Protein AF-Q4L450-F1 (afdb_monomer_lite)

Radius of gyration: 16.48 Å; chains: 1; bounding box: 36×28×49 Å

Sequence (129 aa):
MNKFKLVLLICSFLLMIATLFFWTLFLPPLSELEGENALAQMVVFVPSIIAYPVLFPIIWLLEIFYLFTTKHWSYMDLLFLLLSLVTPILLLVVHFIIATSPIPFLLLYIYLSILTMLMTLVSYINLKK

Foldseek 3Di:
DLVVLVVLLVLLVVLLVLLVVVVVLVVPPLVPDDDPNNVVSCVSPVVSVVCNVVSLVVSLVVLLVVLVVDPDDDPLNVVLVVLVVCLVVLVVVLVVVCVPPVVSVVVNSVSSSVSSVSSSVSSVVVSVD

pLDDT: mean 71.44, std 9.17, range [50.41, 86.19]

Secondary structure (DSSP, 8-state):
-H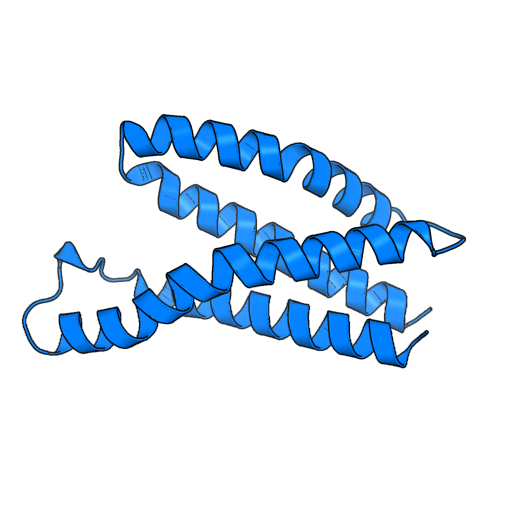HHHHHHHHHHHHHHHHHHH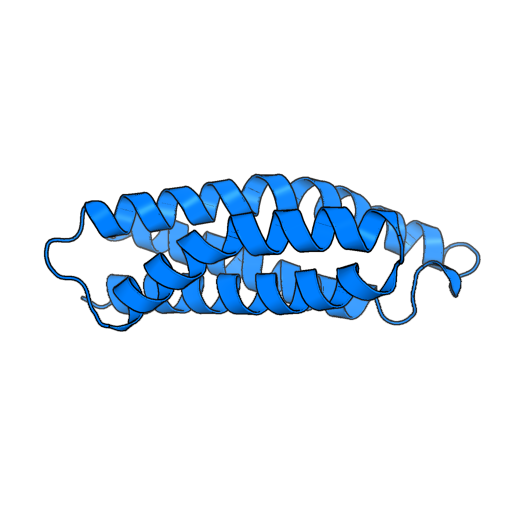HHHHTSS-GGG--THHHHHHHHHHHHHHHHHHHHHHHHHHHHHHHHHH-SS--HHHHHHHHHHHHHHHHHHHHHHHHTT-STHHHHHHHHHHHHHHHHHHHHHHHHH-

Organism: Staphylococcus haemolyticus (strain JCSC1435) (NCBI:txid279808)

Structure (mmCIF, N/CA/C/O backbone):
data_AF-Q4L450-F1
#
_entry.id   AF-Q4L450-F1
#
loop_
_atom_site.group_PDB
_atom_site.id
_atom_site.type_symbol
_atom_site.label_atom_id
_atom_site.label_alt_id
_atom_site.label_comp_id
_atom_site.label_asym_id
_atom_site.label_entity_id
_atom_site.label_seq_id
_atom_site.pdbx_PDB_ins_code
_atom_site.Cartn_x
_atom_site.Cartn_y
_atom_site.Cartn_z
_atom_site.occupancy
_atom_site.B_iso_or_equiv
_atom_site.auth_seq_id
_atom_site.auth_comp_id
_atom_site.auth_asym_id
_atom_site.auth_atom_id
_atom_site.pdbx_PDB_model_num
ATOM 1 N N . MET A 1 1 ? -19.296 -1.696 12.480 1.00 60.22 1 MET A N 1
ATOM 2 C CA . MET A 1 1 ? -17.858 -1.352 12.414 1.00 60.22 1 MET A CA 1
ATOM 3 C C . MET A 1 1 ? -16.988 -2.535 11.982 1.00 60.22 1 MET A C 1
ATOM 5 O O . MET A 1 1 ? -16.313 -2.394 10.972 1.00 60.22 1 MET A O 1
ATOM 9 N N . ASN A 1 2 ? -17.082 -3.721 12.605 1.00 70.12 2 ASN A N 1
ATOM 10 C CA . ASN A 1 2 ? -16.214 -4.867 12.249 1.00 70.12 2 ASN A CA 1
ATOM 11 C C . ASN A 1 2 ? -16.311 -5.357 10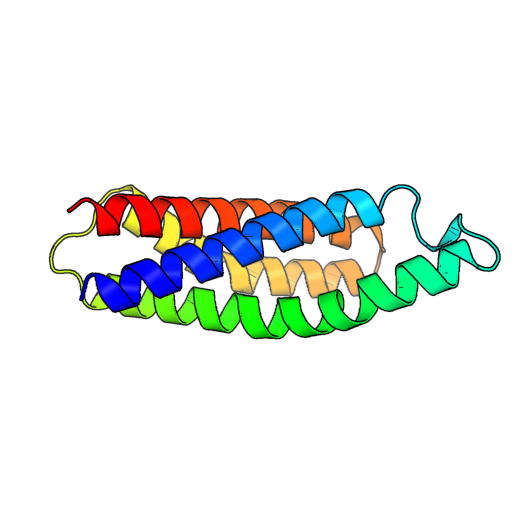.794 1.00 70.12 2 ASN A C 1
ATOM 13 O O . ASN A 1 2 ? -15.295 -5.733 10.226 1.00 70.12 2 ASN A O 1
ATOM 17 N N . LYS A 1 3 ? -17.487 -5.302 10.149 1.00 79.75 3 LYS A N 1
ATOM 18 C CA . LYS A 1 3 ? -17.624 -5.709 8.733 1.00 79.75 3 LYS A CA 1
ATOM 19 C C . LYS A 1 3 ? -16.826 -4.815 7.774 1.00 79.75 3 LYS A C 1
ATOM 21 O O . LYS A 1 3 ? -16.193 -5.323 6.863 1.00 79.75 3 LYS A O 1
ATOM 26 N N . PHE A 1 4 ? -16.815 -3.499 8.001 1.00 79.06 4 PHE A N 1
ATOM 27 C CA . PHE A 1 4 ? -16.037 -2.558 7.186 1.00 79.06 4 PHE A CA 1
ATOM 28 C C . PHE A 1 4 ? -14.532 -2.766 7.385 1.00 79.06 4 PHE A C 1
ATOM 30 O O . PHE A 1 4 ? -13.778 -2.802 6.418 1.00 79.06 4 PHE A O 1
ATOM 37 N N . LYS A 1 5 ? -14.099 -2.994 8.631 1.00 78.56 5 LYS A N 1
ATOM 38 C CA . LYS A 1 5 ? -12.691 -3.269 8.930 1.00 78.56 5 LYS A CA 1
ATOM 39 C C . LYS A 1 5 ? -12.224 -4.625 8.394 1.00 78.56 5 LYS A C 1
ATOM 41 O O . LYS A 1 5 ? -11.088 -4.733 7.953 1.00 78.56 5 LYS A O 1
ATOM 46 N N . LEU A 1 6 ? -13.108 -5.623 8.351 1.00 80.12 6 LEU A N 1
ATOM 47 C CA . LEU A 1 6 ? -12.852 -6.900 7.683 1.00 80.12 6 LEU A CA 1
ATOM 48 C C . LEU A 1 6 ? -12.634 -6.709 6.176 1.00 80.12 6 LEU A C 1
ATOM 50 O O . LEU A 1 6 ? -11.703 -7.281 5.625 1.00 80.12 6 LEU A O 1
ATOM 54 N N . VAL A 1 7 ? -13.455 -5.880 5.523 1.00 83.38 7 VAL A N 1
ATOM 55 C CA . VAL A 1 7 ? -13.274 -5.542 4.101 1.00 83.38 7 VAL A CA 1
ATOM 56 C C . VAL A 1 7 ? -11.944 -4.824 3.883 1.00 83.38 7 VAL A C 1
ATOM 58 O O . VAL A 1 7 ? -11.196 -5.222 2.999 1.00 83.38 7 VAL A O 1
ATOM 61 N N . LEU A 1 8 ? -11.604 -3.836 4.719 1.00 81.00 8 LEU A N 1
ATOM 62 C CA . LEU A 1 8 ? -10.298 -3.170 4.656 1.00 81.00 8 LEU A CA 1
ATOM 63 C C . LEU A 1 8 ? -9.143 -4.157 4.834 1.00 81.00 8 LEU A C 1
ATOM 65 O O . LEU A 1 8 ? -8.204 -4.117 4.054 1.00 81.00 8 LEU A O 1
ATOM 69 N N . LEU A 1 9 ? -9.237 -5.083 5.790 1.00 81.38 9 LEU A N 1
ATOM 70 C CA . LEU A 1 9 ? -8.222 -6.113 5.999 1.00 81.38 9 LEU A CA 1
ATOM 71 C C . LEU A 1 9 ? -8.044 -7.000 4.761 1.00 81.38 9 LEU A C 1
ATOM 73 O O . LEU A 1 9 ? -6.914 -7.246 4.354 1.00 81.38 9 LEU A O 1
ATOM 77 N N . ILE A 1 10 ? -9.143 -7.468 4.162 1.00 82.44 10 ILE A N 1
ATOM 78 C CA . ILE A 1 10 ? -9.103 -8.287 2.942 1.00 82.44 10 ILE A CA 1
ATOM 79 C C . ILE A 1 10 ? -8.469 -7.487 1.800 1.00 82.44 10 ILE A C 1
ATOM 81 O O . ILE A 1 10 ? -7.583 -7.996 1.121 1.00 82.44 10 ILE A O 1
ATOM 85 N N . CYS A 1 11 ? -8.868 -6.229 1.618 1.00 80.50 11 CYS A N 1
ATOM 86 C CA . CYS A 1 11 ? -8.315 -5.354 0.590 1.00 80.50 11 CYS A CA 1
ATOM 87 C C . CYS A 1 11 ? -6.816 -5.076 0.799 1.00 80.50 11 CYS A C 1
ATOM 89 O O . CYS A 1 11 ? -6.042 -5.217 -0.145 1.00 80.50 11 CYS A O 1
ATOM 91 N N . SER A 1 12 ? -6.385 -4.743 2.020 1.00 76.69 12 SER A N 1
ATOM 92 C CA . SER A 1 12 ? -4.971 -4.518 2.360 1.00 76.69 12 SER A CA 1
ATOM 93 C C . SER A 1 12 ? -4.138 -5.794 2.199 1.00 76.69 12 SER A C 1
ATOM 95 O O . SER A 1 12 ? -3.016 -5.739 1.700 1.00 76.69 12 SER A O 1
ATOM 97 N N . PHE A 1 13 ? -4.701 -6.958 2.533 1.00 77.44 13 PHE A N 1
ATOM 98 C CA . PHE A 1 13 ? -4.052 -8.253 2.334 1.00 77.44 13 PHE A CA 1
ATOM 99 C C . PHE A 1 13 ? -3.902 -8.614 0.850 1.00 77.44 13 PHE A C 1
ATOM 101 O O . PHE A 1 13 ? -2.831 -9.045 0.427 1.00 77.44 13 PHE A O 1
ATOM 108 N N . LEU A 1 14 ? -4.948 -8.401 0.045 1.00 79.69 14 LEU A N 1
ATOM 109 C CA . LEU A 1 14 ? -4.891 -8.588 -1.406 1.00 79.69 14 LEU A CA 1
ATOM 110 C C . LEU A 1 14 ? -3.871 -7.643 -2.048 1.00 79.69 14 LEU A C 1
ATOM 112 O O . LEU A 1 14 ? -3.111 -8.079 -2.909 1.00 79.69 14 LEU A O 1
ATOM 116 N N . LEU A 1 15 ? -3.807 -6.386 -1.594 1.00 74.94 15 LEU A N 1
ATOM 117 C CA . LEU A 1 15 ? -2.768 -5.450 -2.017 1.00 74.94 15 LEU A CA 1
ATOM 118 C C . LEU A 1 15 ? -1.377 -5.972 -1.664 1.00 74.94 15 LEU A C 1
ATOM 120 O O . LEU A 1 15 ? -0.529 -6.013 -2.542 1.00 74.94 15 LEU A O 1
ATOM 124 N N . MET A 1 16 ? -1.152 -6.422 -0.428 1.00 72.69 16 MET A N 1
ATOM 125 C CA . MET A 1 16 ? 0.143 -6.953 0.009 1.00 72.69 16 MET A CA 1
ATOM 126 C C . MET A 1 16 ? 0.586 -8.150 -0.846 1.00 72.69 16 MET A C 1
ATOM 128 O O . MET A 1 16 ? 1.739 -8.205 -1.272 1.00 72.69 16 MET A O 1
ATOM 132 N N . ILE A 1 17 ? -0.323 -9.091 -1.131 1.00 71.62 17 ILE A N 1
ATOM 133 C CA . ILE A 1 17 ? -0.039 -10.223 -2.025 1.00 71.62 17 ILE A CA 1
ATOM 134 C C . ILE A 1 17 ? 0.277 -9.728 -3.434 1.00 71.62 17 ILE A C 1
ATOM 136 O O . ILE A 1 17 ? 1.233 -10.210 -4.033 1.00 71.62 17 ILE A O 1
ATOM 140 N N . ALA A 1 18 ? -0.480 -8.763 -3.959 1.00 71.00 18 ALA A N 1
ATOM 141 C CA . ALA A 1 18 ? -0.213 -8.194 -5.273 1.00 71.00 18 ALA A CA 1
ATOM 142 C C . ALA A 1 18 ? 1.180 -7.547 -5.328 1.00 71.00 18 ALA A C 1
ATOM 144 O O . ALA A 1 18 ? 1.928 -7.822 -6.264 1.00 71.00 18 ALA A O 1
ATOM 145 N N . THR A 1 19 ? 1.578 -6.770 -4.313 1.00 68.94 19 THR A N 1
ATOM 146 C CA . THR A 1 19 ? 2.917 -6.161 -4.246 1.00 68.94 19 THR A CA 1
ATOM 147 C C . THR A 1 19 ? 4.022 -7.215 -4.189 1.00 68.94 19 THR A C 1
ATOM 149 O O . THR A 1 19 ? 5.042 -7.070 -4.857 1.00 68.94 19 THR A O 1
ATOM 152 N N . LEU A 1 20 ? 3.832 -8.300 -3.433 1.00 67.31 20 LEU A N 1
ATOM 153 C CA . LEU A 1 20 ? 4.794 -9.407 -3.365 1.00 67.31 20 LEU A CA 1
ATOM 154 C C . LEU A 1 20 ? 4.844 -10.225 -4.663 1.00 67.31 20 LEU A C 1
ATOM 156 O O . LEU A 1 20 ? 5.917 -10.647 -5.083 1.00 67.31 20 LEU A O 1
ATOM 160 N N . PHE A 1 21 ? 3.710 -10.431 -5.330 1.00 67.25 21 PHE A N 1
ATOM 161 C CA . PHE A 1 21 ? 3.668 -11.103 -6.627 1.00 67.25 21 PHE A CA 1
ATOM 162 C C . PHE A 1 21 ? 4.379 -10.270 -7.696 1.00 67.25 21 PHE A C 1
ATOM 164 O O . PHE A 1 21 ? 5.167 -10.787 -8.482 1.00 67.25 21 PHE A O 1
ATOM 171 N N . PHE A 1 22 ? 4.199 -8.954 -7.660 1.00 65.25 22 PHE A N 1
ATOM 172 C CA . PHE A 1 22 ? 4.938 -8.035 -8.512 1.00 65.25 22 PHE A CA 1
ATOM 173 C C . PHE A 1 22 ? 6.448 -8.160 -8.391 1.00 65.25 22 PHE A C 1
ATOM 175 O O . PHE A 1 22 ? 7.132 -8.182 -9.409 1.00 65.25 22 PHE A O 1
ATOM 182 N N . TRP A 1 23 ? 6.970 -8.302 -7.175 1.00 61.22 23 TRP A N 1
ATOM 183 C CA . TRP A 1 23 ? 8.396 -8.546 -6.959 1.00 61.22 23 TRP A CA 1
ATOM 184 C C . TRP A 1 23 ? 8.919 -9.753 -7.732 1.00 61.22 23 TRP A C 1
ATOM 186 O O . TRP A 1 23 ? 10.033 -9.716 -8.247 1.00 61.22 23 TRP A O 1
ATOM 196 N N . THR A 1 24 ? 8.107 -10.804 -7.844 1.00 61.81 24 THR A N 1
ATOM 197 C CA . THR A 1 24 ? 8.481 -12.010 -8.591 1.00 61.81 24 THR A CA 1
ATOM 198 C C . THR A 1 24 ? 8.449 -11.809 -10.107 1.00 61.81 24 THR A C 1
ATOM 200 O O . THR A 1 24 ? 9.149 -12.516 -10.818 1.00 61.81 24 THR A O 1
ATOM 203 N N . LEU A 1 25 ? 7.703 -10.817 -10.608 1.00 58.62 25 LEU A N 1
ATOM 204 C CA . LEU A 1 25 ? 7.631 -10.483 -12.037 1.00 58.62 25 LEU A CA 1
ATOM 205 C C . LEU A 1 25 ? 8.772 -9.569 -12.504 1.00 58.62 25 LEU A C 1
ATOM 207 O O . LEU A 1 25 ? 9.064 -9.532 -13.692 1.00 58.62 25 LEU A O 1
ATOM 211 N N . PHE A 1 26 ? 9.422 -8.836 -11.596 1.00 56.00 26 PHE A N 1
ATOM 212 C CA . PHE A 1 26 ? 10.584 -7.993 -11.912 1.00 56.00 26 PHE A CA 1
ATOM 213 C C . PHE A 1 26 ? 11.911 -8.777 -11.999 1.00 56.00 26 PHE A C 1
ATOM 215 O O . PHE A 1 26 ? 12.953 -8.178 -12.263 1.00 56.00 26 PHE A O 1
ATOM 222 N N . LEU A 1 27 ? 11.893 -10.094 -11.770 1.00 55.03 27 LEU A N 1
ATOM 223 C CA . LEU A 1 27 ? 13.061 -10.975 -11.834 1.00 55.03 27 LEU A CA 1
ATOM 224 C C . LEU A 1 27 ? 12.806 -12.098 -12.856 1.00 55.03 27 LEU A C 1
ATOM 226 O O . LEU A 1 27 ? 12.065 -13.029 -12.533 1.00 55.03 27 LEU A O 1
ATOM 230 N N . PRO A 1 28 ? 13.415 -12.067 -14.058 1.00 54.44 28 PRO A N 1
ATOM 231 C CA . PRO A 1 28 ? 14.335 -11.059 -14.605 1.00 54.44 28 PRO A CA 1
ATOM 232 C C . PRO A 1 28 ? 13.615 -9.785 -15.100 1.00 54.44 28 PRO A C 1
ATOM 234 O O . PRO A 1 28 ? 12.414 -9.828 -15.381 1.00 54.44 28 PRO A O 1
ATOM 237 N N . PRO A 1 29 ? 14.320 -8.640 -15.196 1.00 58.09 29 PRO A N 1
ATOM 238 C CA . PRO A 1 29 ? 13.740 -7.389 -15.674 1.00 58.09 29 PRO A CA 1
ATOM 239 C C . PRO A 1 29 ? 13.215 -7.532 -17.110 1.00 58.09 29 PRO A C 1
ATOM 241 O O . PRO A 1 29 ? 13.798 -8.244 -17.921 1.00 58.09 29 PRO A O 1
ATOM 244 N N . LEU A 1 30 ? 12.152 -6.790 -17.450 1.00 56.53 30 LEU A N 1
ATOM 245 C CA . LEU A 1 30 ? 11.532 -6.769 -18.791 1.00 56.53 30 LEU A CA 1
ATOM 246 C C . LEU A 1 30 ? 12.544 -6.583 -19.941 1.00 56.53 30 LEU A C 1
ATOM 248 O O . LEU A 1 30 ? 12.285 -7.016 -21.057 1.00 56.53 30 LEU A O 1
ATOM 252 N N . SER A 1 31 ? 13.689 -5.946 -19.671 1.00 54.94 31 SER A N 1
ATOM 253 C CA . SER A 1 31 ? 14.791 -5.741 -20.620 1.00 54.94 31 SER A CA 1
ATOM 254 C C . SER A 1 31 ? 15.546 -7.014 -21.015 1.00 54.94 31 SER A C 1
ATOM 256 O O . SER A 1 31 ? 16.287 -6.984 -21.990 1.00 54.94 31 SER A O 1
ATOM 258 N N . GLU A 1 32 ? 15.404 -8.100 -20.255 1.00 57.34 32 GLU A N 1
ATOM 259 C CA . GLU A 1 32 ? 16.095 -9.380 -20.470 1.00 57.34 32 GLU A CA 1
ATOM 260 C C . GLU A 1 32 ? 15.187 -10.449 -21.100 1.00 57.34 32 GLU A C 1
ATOM 262 O O . GLU A 1 32 ? 15.621 -11.577 -21.327 1.00 57.34 32 GLU A O 1
ATOM 267 N N . LEU A 1 33 ? 13.923 -10.118 -21.385 1.00 60.78 33 LEU A N 1
ATOM 268 C CA . LEU A 1 33 ? 12.948 -11.062 -21.926 1.00 60.78 33 LEU A CA 1
ATOM 269 C C . LEU A 1 33 ? 12.696 -10.808 -23.409 1.00 60.78 33 LEU A C 1
ATOM 271 O O . LEU A 1 33 ? 12.297 -9.719 -23.813 1.00 60.78 33 LEU A O 1
ATOM 275 N N . GLU A 1 34 ? 12.870 -11.853 -24.215 1.00 60.75 34 GLU A N 1
ATOM 276 C CA . GLU A 1 34 ? 12.568 -11.844 -25.646 1.00 60.75 34 GLU A CA 1
ATOM 277 C C . GLU A 1 34 ? 11.248 -12.581 -25.946 1.00 60.75 34 GLU A C 1
ATOM 279 O O . GLU A 1 34 ? 10.877 -13.551 -25.277 1.00 60.75 34 GLU A O 1
ATOM 284 N N . GLY A 1 35 ? 10.533 -12.135 -26.984 1.00 67.38 35 GLY A N 1
ATOM 285 C CA . GLY A 1 35 ? 9.385 -12.852 -27.552 1.00 67.38 35 GLY A CA 1
ATOM 286 C C . GLY A 1 35 ? 8.140 -12.923 -26.653 1.00 67.38 35 GLY A C 1
ATOM 287 O O . GLY A 1 35 ? 7.725 -11.935 -26.047 1.00 67.38 35 GLY A O 1
ATOM 288 N N . GLU A 1 36 ? 7.498 -14.094 -26.595 1.00 58.78 36 GLU A N 1
ATOM 289 C CA . GLU A 1 36 ? 6.200 -14.313 -25.926 1.00 58.78 36 GLU A CA 1
ATOM 290 C C . GLU A 1 36 ? 6.239 -14.076 -24.405 1.00 58.78 36 GLU A C 1
ATOM 292 O O . GLU A 1 36 ? 5.247 -13.638 -23.818 1.00 58.78 36 GLU A O 1
ATOM 297 N N . ASN A 1 37 ? 7.399 -14.277 -23.772 1.00 60.31 37 ASN A N 1
ATOM 298 C CA . ASN A 1 37 ? 7.580 -14.057 -22.335 1.00 60.31 37 ASN A CA 1
ATOM 299 C C . ASN A 1 37 ? 7.499 -12.568 -21.956 1.00 60.31 37 ASN A C 1
ATOM 301 O O . ASN A 1 37 ? 6.999 -12.235 -20.881 1.00 60.31 37 ASN A O 1
ATOM 305 N N . ALA A 1 38 ? 7.920 -11.667 -22.852 1.00 63.25 38 ALA A N 1
ATOM 306 C CA . ALA A 1 38 ? 7.795 -10.224 -22.652 1.00 63.25 38 ALA A CA 1
ATOM 307 C C . ALA A 1 38 ? 6.328 -9.764 -22.738 1.00 63.25 38 ALA A C 1
ATOM 309 O O . ALA A 1 38 ? 5.880 -8.953 -21.928 1.00 63.25 38 ALA A O 1
ATOM 310 N N . LEU A 1 39 ? 5.549 -10.330 -23.669 1.00 60.00 39 LEU A N 1
ATOM 311 C CA . LEU A 1 39 ? 4.114 -10.053 -23.804 1.00 60.00 39 LEU A CA 1
ATOM 312 C C . LEU A 1 39 ? 3.314 -10.580 -22.608 1.00 60.00 39 LEU A C 1
ATOM 314 O O . LEU A 1 39 ? 2.485 -9.853 -22.059 1.00 60.00 39 LEU A O 1
ATOM 318 N N . ALA A 1 40 ? 3.584 -11.814 -22.173 1.00 63.53 40 ALA A N 1
ATOM 319 C CA . ALA A 1 40 ? 2.932 -12.406 -21.008 1.00 63.53 40 ALA A CA 1
ATOM 320 C C . ALA A 1 40 ? 3.205 -11.593 -19.734 1.00 63.53 40 ALA A C 1
ATOM 322 O O . ALA A 1 40 ? 2.277 -11.317 -18.970 1.00 63.53 40 ALA A O 1
ATOM 323 N N . GLN A 1 41 ? 4.445 -11.133 -19.538 1.00 62.53 41 GLN A N 1
ATOM 324 C CA . GLN A 1 41 ? 4.744 -10.215 -18.446 1.00 62.53 41 GLN A CA 1
ATOM 325 C C . GLN A 1 41 ? 4.012 -8.885 -18.609 1.00 62.53 41 GLN A C 1
ATOM 327 O O . GLN A 1 41 ? 3.353 -8.478 -17.662 1.00 62.53 41 GLN A O 1
ATOM 332 N N . MET A 1 42 ? 4.037 -8.236 -19.777 1.00 60.69 42 MET A N 1
ATOM 333 C CA . MET A 1 42 ? 3.340 -6.958 -19.994 1.00 60.69 42 MET A CA 1
ATOM 334 C C . MET A 1 42 ? 1.840 -7.024 -19.670 1.00 60.69 42 MET A C 1
ATOM 336 O O . MET A 1 42 ? 1.318 -6.112 -19.027 1.00 60.69 42 MET A O 1
ATOM 340 N N . VAL A 1 43 ? 1.152 -8.104 -20.054 1.00 64.50 43 VAL A N 1
ATOM 341 C CA . VAL A 1 43 ? -0.287 -8.293 -19.780 1.00 64.50 43 VAL A CA 1
ATOM 342 C C . VAL A 1 43 ? -0.579 -8.366 -18.282 1.00 64.50 43 VAL A C 1
ATOM 344 O O . VAL A 1 43 ? -1.629 -7.904 -17.843 1.00 64.50 43 VAL A O 1
ATOM 347 N N . VAL A 1 44 ? 0.343 -8.900 -17.484 1.00 63.66 44 VAL A N 1
ATOM 348 C CA . VAL A 1 44 ? 0.204 -8.963 -16.023 1.00 63.66 44 VAL A CA 1
ATOM 349 C C . VAL A 1 44 ? 0.709 -7.678 -15.365 1.00 63.66 44 VAL A C 1
ATOM 351 O O . VAL A 1 44 ? 0.138 -7.212 -14.386 1.00 63.66 44 VAL A O 1
ATOM 354 N N . PHE A 1 45 ? 1.742 -7.055 -15.921 1.00 61.94 45 PHE A N 1
ATOM 355 C CA . PHE A 1 45 ? 2.409 -5.895 -15.344 1.00 61.94 45 PHE A CA 1
ATOM 356 C C . PHE A 1 45 ? 1.614 -4.602 -15.503 1.00 61.94 45 PHE A C 1
ATOM 358 O O . PHE A 1 45 ? 1.536 -3.813 -14.566 1.00 61.94 45 PHE A O 1
ATOM 365 N N . VAL A 1 46 ? 1.009 -4.377 -16.672 1.00 62.38 46 VAL A N 1
ATOM 366 C CA . VAL A 1 46 ? 0.321 -3.122 -17.013 1.00 62.38 46 VAL A CA 1
ATOM 367 C C . VAL A 1 46 ? -0.940 -2.890 -16.171 1.00 62.38 46 VAL A C 1
ATOM 369 O O . VAL A 1 46 ? -1.038 -1.822 -15.563 1.00 62.38 46 VAL A O 1
ATOM 372 N N . PRO A 1 47 ? -1.885 -3.847 -16.043 1.00 60.59 47 PRO A N 1
ATOM 373 C CA . PRO A 1 47 ? -3.071 -3.658 -15.200 1.00 60.59 47 PRO A CA 1
ATOM 374 C C . PRO A 1 47 ? -2.684 -3.385 -13.757 1.00 60.59 47 PRO A C 1
ATOM 376 O O . PRO A 1 47 ? -3.329 -2.629 -13.044 1.00 60.59 47 PRO A O 1
ATOM 379 N N . SER A 1 48 ? -1.590 -3.998 -13.353 1.00 61.88 48 SER A N 1
ATOM 380 C CA . SER A 1 48 ? -1.089 -4.001 -12.008 1.00 61.88 48 SER A CA 1
ATOM 381 C C . SER A 1 48 ? -0.383 -2.653 -11.729 1.00 61.88 48 SER A C 1
ATOM 383 O O . SER A 1 48 ? -0.609 -2.053 -10.680 1.00 61.88 48 SER A O 1
ATOM 385 N N . ILE A 1 49 ? 0.393 -2.104 -12.683 1.00 60.91 49 ILE A N 1
ATOM 386 C CA . ILE A 1 49 ? 0.996 -0.754 -12.627 1.00 60.91 49 ILE A CA 1
ATOM 387 C C . ILE A 1 49 ? -0.074 0.330 -12.572 1.00 60.91 49 ILE A C 1
ATOM 389 O O . ILE A 1 49 ? 0.179 1.395 -12.025 1.00 60.91 49 ILE A O 1
ATOM 393 N N . ILE A 1 50 ? -1.250 0.084 -13.148 1.00 61.28 50 ILE A N 1
ATOM 394 C CA . ILE A 1 50 ? -2.360 1.041 -13.162 1.00 61.28 50 ILE A CA 1
ATOM 395 C C . ILE A 1 50 ? -3.202 0.904 -11.891 1.00 61.28 50 ILE A C 1
ATOM 397 O O . ILE A 1 50 ? -3.543 1.897 -11.251 1.00 61.28 50 ILE A O 1
ATOM 401 N N . ALA A 1 51 ? -3.526 -0.327 -11.499 1.00 63.28 51 ALA A N 1
ATOM 402 C CA . ALA A 1 51 ? -4.379 -0.603 -10.354 1.00 63.28 51 ALA A CA 1
ATOM 403 C C . ALA A 1 51 ? -3.688 -0.245 -9.037 1.00 63.28 51 ALA A C 1
ATOM 405 O O . ALA A 1 51 ? -4.337 0.290 -8.143 1.00 63.28 51 ALA A O 1
ATOM 406 N N . TYR A 1 52 ? -2.382 -0.487 -8.916 1.00 66.94 52 TYR A N 1
ATOM 407 C CA . TYR A 1 52 ? -1.641 -0.236 -7.684 1.00 66.94 52 TYR A CA 1
ATOM 408 C C . TYR A 1 52 ? -1.624 1.245 -7.255 1.00 66.94 52 TYR A C 1
ATOM 410 O O . TYR A 1 52 ? -2.079 1.527 -6.147 1.00 66.94 52 TYR A O 1
ATOM 418 N N . PRO A 1 53 ? -1.217 2.224 -8.090 1.00 65.19 53 PRO A N 1
ATOM 419 C CA . PRO A 1 53 ? -1.213 3.642 -7.723 1.00 65.19 53 PRO A CA 1
ATOM 420 C C . PRO A 1 53 ? -2.609 4.244 -7.549 1.00 65.19 53 PRO A C 1
ATOM 422 O O . PRO A 1 53 ? -2.707 5.363 -7.061 1.00 65.19 53 PRO A O 1
ATOM 425 N N . VAL A 1 54 ? -3.681 3.536 -7.916 1.00 68.88 54 VAL A N 1
ATOM 426 C CA . VAL A 1 54 ? -5.062 3.977 -7.664 1.00 68.88 54 VAL A CA 1
ATOM 427 C C . VAL A 1 54 ? -5.625 3.322 -6.401 1.00 68.88 54 VAL A C 1
ATOM 429 O O . VAL A 1 54 ? -6.106 4.013 -5.507 1.00 68.88 54 VAL A O 1
ATOM 432 N N . LEU A 1 55 ? -5.541 1.997 -6.281 1.00 72.19 55 LEU A N 1
ATOM 433 C CA . LEU A 1 55 ? -6.125 1.246 -5.164 1.00 72.19 55 LEU A CA 1
ATOM 434 C C . LEU A 1 55 ? -5.353 1.438 -3.860 1.00 72.19 55 LEU A C 1
ATOM 436 O O . LEU A 1 55 ? -5.974 1.554 -2.803 1.00 72.19 55 LEU A O 1
ATOM 440 N N . PHE A 1 56 ? -4.022 1.501 -3.928 1.00 74.25 56 PHE A N 1
ATOM 441 C CA . PHE A 1 56 ? -3.180 1.714 -2.756 1.00 74.25 56 PHE A CA 1
ATOM 442 C C . PHE A 1 56 ? -3.527 3.012 -2.015 1.00 74.25 56 PHE A C 1
ATOM 444 O O . PHE A 1 56 ? -3.877 2.917 -0.838 1.00 74.25 56 PHE A O 1
ATOM 451 N N . PRO A 1 57 ? -3.521 4.210 -2.643 1.00 75.00 57 PRO A N 1
ATOM 452 C CA . PRO A 1 57 ? -3.845 5.437 -1.923 1.00 75.00 57 PRO A CA 1
ATOM 453 C C . PRO A 1 57 ? -5.290 5.465 -1.429 1.00 75.00 57 PRO 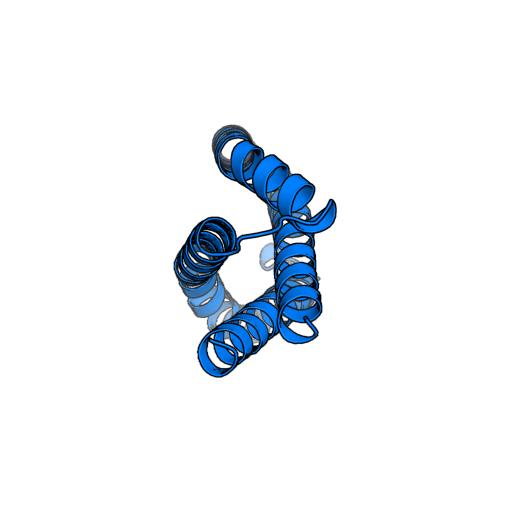A C 1
ATOM 455 O O . PRO A 1 57 ? -5.541 6.012 -0.361 1.00 75.00 57 PRO A O 1
ATOM 458 N N . ILE A 1 58 ? -6.239 4.848 -2.143 1.00 81.62 58 ILE A N 1
ATOM 459 C CA . ILE A 1 58 ? -7.631 4.766 -1.682 1.00 81.62 58 ILE A CA 1
ATOM 460 C C . ILE A 1 58 ? -7.717 3.956 -0.384 1.00 81.62 58 ILE A C 1
ATOM 462 O O . ILE A 1 58 ? -8.270 4.439 0.603 1.00 81.62 58 ILE A O 1
ATOM 466 N N . ILE A 1 59 ? -7.158 2.743 -0.358 1.00 80.25 59 ILE A N 1
ATOM 467 C CA . ILE A 1 59 ? -7.208 1.872 0.827 1.00 80.25 59 ILE A CA 1
ATOM 468 C C . ILE A 1 59 ? -6.410 2.496 1.978 1.00 80.25 59 ILE A C 1
ATOM 470 O O . ILE A 1 59 ? -6.866 2.488 3.120 1.00 80.25 59 ILE A O 1
ATOM 474 N N . TRP A 1 60 ? -5.278 3.125 1.669 1.00 81.75 60 TRP A N 1
ATOM 475 C CA . TRP A 1 60 ? -4.450 3.858 2.622 1.00 81.75 60 TRP A CA 1
ATOM 476 C C . TRP A 1 60 ? -5.191 5.032 3.274 1.00 81.75 60 TRP A C 1
ATOM 478 O O . TRP A 1 60 ? -5.222 5.133 4.501 1.00 81.75 60 TRP A O 1
ATOM 488 N N . LEU A 1 61 ? -5.880 5.864 2.488 1.00 84.50 61 LEU A N 1
ATOM 489 C CA . LEU A 1 61 ? -6.708 6.956 3.006 1.00 84.50 61 LEU A CA 1
ATOM 490 C C . LEU A 1 61 ? -7.877 6.439 3.848 1.00 84.50 61 LEU A C 1
ATOM 492 O O . LEU A 1 61 ? -8.140 6.982 4.920 1.00 84.50 61 LEU A O 1
ATOM 496 N N . LEU A 1 62 ? -8.564 5.381 3.406 1.00 85.44 62 LEU A N 1
ATOM 497 C CA . LEU A 1 62 ? -9.655 4.772 4.175 1.00 85.44 62 LEU A CA 1
ATOM 498 C C . LEU A 1 62 ? -9.171 4.233 5.527 1.00 85.44 62 LEU A C 1
ATOM 500 O O . LEU A 1 62 ? -9.888 4.324 6.525 1.00 85.44 62 LEU A O 1
ATOM 504 N N . GLU A 1 63 ? -7.955 3.695 5.574 1.00 82.00 63 GLU A N 1
ATOM 505 C CA . GLU A 1 63 ? -7.333 3.199 6.795 1.00 82.00 63 GLU A CA 1
ATOM 506 C C . GLU A 1 63 ? -6.956 4.339 7.752 1.00 82.00 63 GLU A C 1
ATOM 508 O O . GLU A 1 63 ? -7.252 4.249 8.945 1.00 82.00 63 GLU A O 1
ATOM 513 N N . ILE A 1 64 ? -6.425 5.450 7.234 1.00 83.94 64 ILE A N 1
ATOM 514 C CA . ILE A 1 64 ? -6.193 6.681 8.005 1.00 83.94 64 ILE A CA 1
ATOM 515 C C . ILE A 1 64 ? -7.513 7.237 8.558 1.00 83.94 64 ILE A C 1
ATOM 517 O O . ILE A 1 64 ? -7.613 7.500 9.757 1.00 83.94 64 ILE A O 1
ATOM 521 N N . PHE A 1 65 ? -8.546 7.380 7.720 1.00 86.19 65 PHE A N 1
ATOM 522 C CA . PHE A 1 65 ? -9.861 7.855 8.161 1.00 86.19 65 PHE A CA 1
ATOM 523 C C . PHE A 1 65 ? -10.443 6.961 9.252 1.00 86.19 65 PHE A C 1
ATOM 525 O O . PHE A 1 65 ? -10.971 7.467 10.241 1.00 86.19 65 PHE A O 1
ATOM 532 N N . TYR A 1 66 ? -10.305 5.640 9.114 1.00 82.44 66 TYR A N 1
ATOM 533 C CA . TYR A 1 66 ? -10.739 4.702 10.142 1.00 82.44 66 TYR A CA 1
ATOM 534 C C . TYR A 1 66 ? -10.030 4.951 11.479 1.00 82.44 66 TYR A C 1
ATOM 536 O O . TYR A 1 66 ? -10.695 4.966 12.514 1.00 82.44 66 TYR A O 1
ATOM 544 N N . LEU A 1 67 ? -8.717 5.200 11.484 1.00 82.56 67 LEU A N 1
ATOM 545 C CA . LEU A 1 67 ? -7.982 5.496 12.719 1.00 82.56 67 LEU A CA 1
ATOM 546 C C . LEU A 1 67 ? -8.480 6.768 13.412 1.00 82.56 67 LEU A C 1
ATOM 548 O O . LEU A 1 67 ? -8.605 6.786 14.630 1.00 82.56 67 LEU A O 1
ATOM 552 N N . PHE A 1 68 ? -8.877 7.805 12.675 1.00 83.12 68 PHE A N 1
ATOM 553 C CA . PHE A 1 68 ? -9.479 8.993 13.295 1.00 83.12 68 PHE A CA 1
ATOM 554 C C . PHE A 1 68 ? -10.850 8.735 13.934 1.00 83.12 68 PHE A C 1
ATOM 556 O O . PHE A 1 68 ? -11.273 9.492 14.805 1.00 83.12 68 PHE A O 1
ATOM 563 N N . THR A 1 69 ? -11.538 7.659 13.546 1.00 80.81 69 THR A N 1
ATOM 564 C CA . THR A 1 69 ? -12.807 7.259 14.173 1.00 80.81 69 THR A CA 1
ATOM 565 C C . THR A 1 69 ? -12.631 6.388 15.420 1.00 80.81 69 THR A C 1
ATOM 567 O O . THR A 1 69 ? -13.596 6.192 16.164 1.00 80.81 69 THR A O 1
ATOM 570 N N . THR A 1 70 ? -11.428 5.864 15.691 1.00 75.81 70 THR A N 1
ATOM 571 C CA . THR A 1 70 ? -11.180 5.039 16.881 1.00 75.81 70 THR A CA 1
ATOM 572 C C . THR A 1 70 ? -10.863 5.906 18.103 1.00 75.81 70 THR A C 1
ATOM 574 O O . THR A 1 70 ? -10.097 6.861 18.043 1.00 75.81 70 THR A O 1
ATOM 577 N N . LYS A 1 71 ? -11.462 5.567 19.254 1.00 70.44 71 LYS A N 1
ATOM 578 C CA . LYS A 1 71 ? -11.316 6.332 20.511 1.00 70.44 71 LYS A CA 1
ATOM 579 C C . LYS A 1 71 ? -9.973 6.127 21.219 1.00 70.44 71 LYS A C 1
ATOM 581 O O . LYS A 1 71 ? -9.601 6.935 22.062 1.00 70.44 71 LYS A O 1
ATOM 586 N N . HIS A 1 72 ? -9.269 5.040 20.909 1.00 74.12 72 HIS A N 1
ATOM 587 C CA . HIS A 1 72 ? -7.996 4.687 21.528 1.00 74.12 72 HIS A CA 1
ATOM 588 C C . HIS A 1 72 ? -7.011 4.247 20.455 1.00 74.12 72 HIS A C 1
ATOM 590 O O . HIS A 1 72 ? -7.277 3.291 19.726 1.00 74.12 72 HIS A O 1
ATOM 596 N N . TRP A 1 73 ? -5.876 4.935 20.382 1.00 78.38 73 TRP A N 1
ATOM 597 C CA . TRP A 1 73 ? -4.805 4.613 19.448 1.00 78.38 73 TRP A CA 1
ATOM 598 C C . TRP A 1 73 ? -3.735 3.790 20.152 1.00 78.38 73 TRP A C 1
ATOM 600 O O . TRP A 1 73 ? -3.291 4.114 21.253 1.00 78.38 73 TRP A O 1
ATOM 610 N N . SER A 1 74 ? -3.334 2.698 19.519 1.00 81.25 74 SER A N 1
ATOM 611 C CA . SER A 1 74 ? -2.171 1.914 19.910 1.00 81.25 74 SER A CA 1
ATOM 612 C C . SER A 1 74 ? -0.888 2.499 19.319 1.00 81.25 74 SER A C 1
ATOM 614 O O . SER A 1 74 ? -0.915 3.283 18.371 1.00 81.25 74 SER A O 1
ATOM 616 N N . TYR A 1 75 ? 0.260 2.062 19.838 1.00 81.69 75 TYR A N 1
ATOM 617 C CA . TYR A 1 75 ? 1.567 2.428 19.286 1.00 81.69 75 TYR A CA 1
ATOM 618 C C . TYR A 1 75 ? 1.703 2.103 17.789 1.00 81.69 75 TYR A C 1
ATOM 620 O O . TYR A 1 75 ? 2.338 2.860 17.060 1.00 81.69 75 TYR A O 1
ATOM 628 N N . MET A 1 76 ? 1.070 1.024 17.311 1.00 78.19 76 MET A N 1
ATOM 629 C CA . MET A 1 76 ? 1.099 0.651 15.891 1.00 78.19 76 MET A CA 1
ATOM 630 C C . MET A 1 76 ? 0.275 1.610 15.023 1.00 78.19 76 MET A C 1
ATOM 632 O O . MET A 1 76 ? 0.675 1.901 13.899 1.00 78.19 76 MET A O 1
ATOM 636 N N . ASP A 1 77 ? -0.826 2.150 15.555 1.00 82.00 77 ASP A N 1
ATOM 637 C CA . ASP A 1 77 ? -1.648 3.149 14.861 1.00 82.00 77 ASP A CA 1
ATOM 638 C C . ASP A 1 77 ? -0.875 4.471 14.704 1.00 82.00 77 ASP A C 1
ATOM 640 O O . ASP A 1 77 ? -0.876 5.078 13.634 1.00 82.00 77 ASP A O 1
ATOM 644 N N . LEU A 1 78 ? -0.144 4.880 15.749 1.00 83.00 78 LEU A N 1
ATOM 645 C CA . LEU A 1 78 ? 0.729 6.061 15.729 1.00 83.00 78 LEU A CA 1
ATOM 646 C C . LEU A 1 78 ? 1.899 5.906 14.749 1.00 83.00 78 LEU A C 1
ATOM 648 O O . LEU A 1 78 ? 2.172 6.818 13.970 1.00 83.00 78 LEU A O 1
ATOM 652 N N . LEU A 1 79 ? 2.573 4.751 14.760 1.00 82.94 79 LEU A N 1
ATOM 653 C CA . LEU A 1 79 ? 3.650 4.447 13.815 1.00 82.94 79 LEU A CA 1
ATOM 654 C C . LEU A 1 79 ? 3.143 4.482 12.369 1.00 82.94 79 LEU A C 1
ATOM 656 O O . LEU A 1 79 ? 3.799 5.051 11.497 1.00 82.94 79 LEU A O 1
ATOM 660 N N . PHE A 1 80 ? 1.964 3.908 12.119 1.00 82.69 80 PHE A N 1
ATOM 661 C CA . PHE A 1 80 ? 1.340 3.932 10.803 1.00 82.69 80 PHE A CA 1
ATOM 662 C C . PHE A 1 80 ? 0.992 5.354 10.352 1.00 82.69 80 PHE A C 1
ATOM 664 O O . PHE A 1 80 ? 1.281 5.701 9.209 1.00 82.69 80 PHE A O 1
ATOM 671 N N . LEU A 1 81 ? 0.442 6.200 11.228 1.00 83.88 81 LEU A N 1
ATOM 672 C CA . LEU A 1 81 ? 0.176 7.611 10.916 1.00 83.88 81 LEU A CA 1
ATOM 673 C C . LEU A 1 81 ? 1.464 8.388 10.605 1.00 83.88 81 LEU A C 1
ATOM 675 O O . LEU A 1 81 ? 1.494 9.176 9.660 1.00 83.88 81 LEU A O 1
ATOM 679 N N . LEU A 1 82 ? 2.543 8.140 11.350 1.00 84.06 82 LEU A N 1
ATOM 680 C CA . LEU A 1 82 ? 3.837 8.778 11.105 1.00 84.06 82 LEU A CA 1
ATOM 681 C C . LEU A 1 82 ? 4.429 8.351 9.756 1.00 84.06 82 LEU A C 1
ATOM 683 O O . LEU A 1 82 ? 4.824 9.199 8.960 1.00 84.06 82 LEU A O 1
ATOM 687 N N . LEU A 1 83 ? 4.431 7.050 9.455 1.00 80.88 83 LEU A N 1
ATOM 688 C CA . LEU A 1 83 ? 4.881 6.536 8.158 1.00 80.88 83 LEU A CA 1
ATOM 689 C C . LEU A 1 83 ? 4.013 7.043 7.009 1.00 80.88 83 LEU A C 1
ATOM 691 O O . LEU A 1 83 ? 4.537 7.389 5.952 1.00 80.88 83 LEU A O 1
ATOM 695 N N . SER A 1 84 ? 2.706 7.150 7.239 1.00 81.62 84 SER A N 1
ATOM 696 C CA . SER A 1 84 ? 1.757 7.737 6.301 1.00 81.62 84 SER A CA 1
ATOM 697 C C . SER A 1 84 ? 2.131 9.185 5.971 1.00 81.62 84 SER A C 1
ATOM 699 O O . SER A 1 84 ? 2.160 9.566 4.808 1.00 81.62 84 SER A O 1
ATOM 701 N N . LEU A 1 85 ? 2.508 9.992 6.959 1.00 83.31 85 LEU A N 1
ATOM 702 C CA . LEU A 1 85 ? 2.916 11.376 6.710 1.00 83.31 85 LEU A CA 1
ATOM 703 C C . LEU A 1 85 ? 4.218 11.477 5.892 1.00 83.31 85 LEU A C 1
ATOM 705 O O . LEU A 1 85 ? 4.365 12.368 5.057 1.00 83.31 85 LEU A O 1
ATOM 709 N N . VAL A 1 86 ? 5.153 10.546 6.102 1.00 79.38 86 VAL A N 1
ATOM 710 C CA . VAL A 1 86 ? 6.441 10.509 5.388 1.00 79.38 86 VAL A CA 1
ATOM 711 C C . VAL A 1 86 ? 6.298 9.919 3.972 1.00 79.38 86 VAL A C 1
ATOM 713 O O . VAL A 1 86 ? 7.066 10.279 3.080 1.00 79.38 86 VAL A O 1
ATOM 716 N N . THR A 1 87 ? 5.286 9.076 3.730 1.00 78.75 87 THR A N 1
ATOM 717 C CA . THR A 1 87 ? 5.057 8.359 2.458 1.00 78.75 87 THR A CA 1
ATOM 718 C C . THR A 1 87 ? 4.964 9.293 1.237 1.00 78.75 87 THR A C 1
ATOM 720 O O . THR A 1 87 ? 5.708 9.063 0.283 1.00 78.75 87 THR A O 1
ATOM 723 N N . PRO A 1 88 ? 4.148 10.370 1.222 1.00 75.94 88 PRO A N 1
ATOM 724 C CA . PRO A 1 88 ? 4.085 11.309 0.098 1.00 75.94 88 PRO A CA 1
ATOM 725 C C . PRO A 1 88 ? 5.407 12.024 -0.177 1.00 75.94 88 PRO A C 1
ATOM 727 O O . PRO A 1 88 ? 5.754 12.244 -1.333 1.00 75.94 88 PRO A O 1
ATOM 730 N N . ILE A 1 89 ? 6.152 12.375 0.877 1.00 77.75 89 ILE A N 1
ATOM 731 C CA . ILE A 1 89 ? 7.442 13.066 0.759 1.00 77.75 89 ILE A CA 1
ATOM 732 C C . ILE A 1 89 ? 8.471 12.120 0.132 1.00 77.75 89 ILE A C 1
ATOM 734 O O . ILE A 1 89 ? 9.174 12.506 -0.799 1.00 77.75 89 ILE A O 1
ATOM 738 N N . LEU A 1 90 ? 8.517 10.865 0.587 1.00 73.25 90 LEU A N 1
ATOM 739 C CA . LEU A 1 90 ? 9.361 9.825 -0.003 1.00 73.25 90 LEU A CA 1
ATOM 740 C C . LEU A 1 90 ? 8.984 9.540 -1.458 1.00 73.25 90 LEU A C 1
ATOM 742 O O . LEU A 1 90 ? 9.872 9.484 -2.302 1.00 73.25 90 LEU A O 1
ATOM 746 N N . LEU A 1 91 ? 7.689 9.417 -1.770 1.00 73.94 91 LEU A N 1
ATOM 747 C CA . LEU A 1 91 ? 7.199 9.240 -3.142 1.00 73.94 91 LEU A CA 1
ATOM 748 C C . LEU A 1 91 ? 7.628 10.398 -4.048 1.00 73.94 91 LEU A C 1
ATOM 750 O O . LEU A 1 91 ? 8.077 10.161 -5.167 1.00 73.94 91 LEU A O 1
ATOM 754 N N . LEU A 1 92 ? 7.535 11.637 -3.558 1.00 71.25 92 LEU A N 1
ATOM 755 C CA . LEU A 1 92 ? 7.954 12.832 -4.285 1.00 71.25 92 LEU A CA 1
ATOM 756 C C . LEU A 1 92 ? 9.466 12.817 -4.557 1.00 71.25 92 LEU A C 1
ATOM 758 O O . LEU A 1 92 ? 9.889 12.986 -5.698 1.00 71.25 92 LEU A O 1
ATOM 762 N N . VAL A 1 93 ? 10.281 12.578 -3.526 1.00 71.62 93 VAL A N 1
ATOM 763 C CA . VAL A 1 93 ? 11.748 12.499 -3.647 1.00 71.62 93 VAL A CA 1
ATOM 764 C C . VAL A 1 93 ? 12.145 11.397 -4.625 1.00 71.62 93 VAL A C 1
ATOM 766 O O . VAL A 1 93 ? 12.962 11.619 -5.515 1.00 71.62 93 VAL A O 1
ATOM 769 N N . VAL A 1 94 ? 11.528 10.224 -4.508 1.00 67.06 94 VAL A N 1
ATOM 770 C CA . VAL A 1 94 ? 11.782 9.100 -5.402 1.00 67.06 94 VAL A CA 1
ATOM 771 C C . VAL A 1 94 ? 11.360 9.427 -6.833 1.00 67.06 94 VAL A C 1
ATOM 773 O O . VAL A 1 94 ? 12.126 9.138 -7.741 1.00 67.06 94 VAL A O 1
ATOM 776 N N . HIS A 1 95 ? 10.229 10.097 -7.064 1.00 66.75 95 HIS A N 1
ATOM 777 C CA . HIS A 1 95 ? 9.831 10.545 -8.403 1.00 66.75 95 HIS A CA 1
ATOM 778 C C . HIS A 1 95 ? 10.886 11.460 -9.050 1.00 66.75 95 HIS A C 1
ATOM 780 O O . HIS A 1 95 ? 11.262 11.243 -10.203 1.00 66.75 95 HIS A O 1
ATOM 786 N N . PHE A 1 96 ? 11.427 12.425 -8.298 1.00 67.50 96 PHE A N 1
ATOM 787 C CA . PHE A 1 96 ? 12.489 13.311 -8.789 1.00 67.50 96 PHE A CA 1
ATOM 788 C C . PHE A 1 96 ? 13.801 12.574 -9.084 1.00 67.50 96 PHE A C 1
ATOM 790 O O . PHE A 1 96 ? 14.478 12.900 -10.056 1.00 67.50 96 PHE A O 1
ATOM 797 N N . ILE A 1 97 ? 14.155 11.562 -8.287 1.00 64.38 97 ILE A N 1
ATOM 798 C CA . ILE A 1 97 ? 15.370 10.765 -8.508 1.00 64.38 97 ILE A CA 1
ATOM 799 C C . ILE A 1 97 ? 15.166 9.771 -9.666 1.00 64.38 97 ILE A C 1
ATOM 801 O O . ILE A 1 97 ? 16.071 9.595 -10.480 1.00 64.38 97 ILE A O 1
ATOM 805 N N . ILE A 1 98 ? 13.980 9.166 -9.799 1.00 60.06 98 ILE A N 1
ATOM 806 C CA . ILE A 1 98 ? 13.620 8.245 -10.893 1.00 60.06 98 ILE A CA 1
ATOM 807 C C . ILE A 1 98 ? 13.703 8.938 -12.249 1.00 60.06 98 ILE A C 1
ATOM 809 O O . ILE A 1 98 ? 14.163 8.333 -13.216 1.00 60.06 98 ILE A O 1
ATOM 813 N N . ALA A 1 99 ? 13.329 10.218 -12.318 1.00 57.88 99 ALA A N 1
ATOM 814 C CA . ALA A 1 99 ? 13.501 11.024 -13.525 1.00 57.88 99 ALA A CA 1
ATOM 815 C C . ALA A 1 99 ? 14.974 11.113 -13.986 1.00 57.88 99 ALA A C 1
ATOM 817 O O . ALA A 1 99 ? 15.235 11.502 -15.121 1.00 57.88 99 ALA A O 1
ATOM 818 N N . THR A 1 100 ? 15.931 10.728 -13.131 1.00 58.38 100 THR A N 1
ATOM 819 C CA . THR A 1 100 ? 17.375 10.774 -13.403 1.00 58.38 100 THR A CA 1
ATOM 820 C C . THR A 1 100 ? 18.085 9.409 -13.394 1.00 58.38 100 THR A C 1
ATOM 822 O O . THR A 1 100 ? 19.216 9.329 -13.865 1.00 58.38 100 THR A O 1
ATOM 825 N N . SER A 1 101 ? 17.464 8.322 -12.905 1.00 50.41 101 SER A N 1
ATOM 826 C CA . SER A 1 101 ? 18.041 6.959 -12.883 1.00 50.41 101 SER A CA 1
ATOM 827 C C . SER A 1 101 ? 16.963 5.885 -12.627 1.00 50.41 101 SER A C 1
ATOM 829 O O . SER A 1 101 ? 16.042 6.156 -11.866 1.00 50.41 101 SER A O 1
ATOM 831 N N . PRO A 1 102 ? 17.055 4.655 -13.181 1.00 54.22 102 PRO A N 1
ATOM 832 C CA . PRO A 1 102 ? 16.059 3.582 -12.993 1.00 54.22 102 PRO A CA 1
ATOM 833 C C . PRO A 1 102 ? 16.171 2.791 -11.668 1.00 54.22 102 PRO A C 1
ATOM 835 O O . PRO A 1 102 ? 15.219 2.128 -11.260 1.00 54.22 102 PRO A O 1
ATOM 838 N N . ILE A 1 103 ? 17.297 2.890 -10.953 1.00 56.97 103 ILE A N 1
ATOM 839 C CA . ILE A 1 103 ? 17.550 2.243 -9.643 1.00 56.97 103 ILE A CA 1
ATOM 840 C C . ILE A 1 103 ? 16.500 2.549 -8.532 1.00 56.97 103 ILE A C 1
ATOM 842 O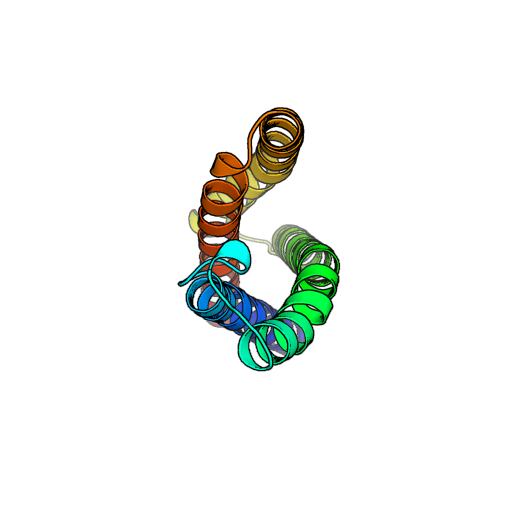 O . ILE A 1 103 ? 16.241 1.668 -7.708 1.00 56.97 103 ILE A O 1
ATOM 846 N N . PRO A 1 104 ? 15.839 3.725 -8.458 1.00 61.50 104 PRO A N 1
ATOM 847 C CA . PRO A 1 104 ? 14.969 4.070 -7.333 1.00 61.50 104 PRO A CA 1
ATOM 848 C C . PRO A 1 104 ? 13.567 3.441 -7.385 1.00 61.50 104 PRO A C 1
ATOM 850 O O . PRO A 1 104 ? 12.844 3.511 -6.391 1.00 61.50 104 PRO A O 1
ATOM 853 N N . PHE A 1 105 ? 13.179 2.786 -8.487 1.00 62.34 105 PHE A N 1
ATOM 854 C CA . PHE A 1 105 ? 11.895 2.078 -8.562 1.00 62.34 105 PHE A CA 1
ATOM 855 C C . PHE A 1 105 ? 11.830 0.896 -7.591 1.00 62.34 105 PHE A C 1
ATOM 857 O O . PHE A 1 105 ? 10.835 0.735 -6.889 1.00 62.34 105 PHE A O 1
ATOM 864 N N . LEU A 1 106 ? 12.895 0.096 -7.491 1.00 63.25 106 LEU A N 1
ATOM 865 C CA . LEU A 1 106 ? 12.918 -1.067 -6.599 1.00 63.25 106 LEU A CA 1
ATOM 866 C C . LEU A 1 106 ? 12.796 -0.653 -5.122 1.00 63.25 106 LEU A C 1
ATOM 868 O O . LEU A 1 106 ? 12.022 -1.244 -4.372 1.00 63.25 106 LEU A O 1
ATOM 872 N N . LEU A 1 107 ? 13.509 0.405 -4.719 1.00 66.81 107 LEU A N 1
ATOM 873 C CA . LEU A 1 107 ? 13.435 0.969 -3.364 1.00 66.81 107 LEU A CA 1
ATOM 874 C C . LEU A 1 107 ? 12.034 1.497 -3.034 1.00 66.81 107 LEU A C 1
ATOM 876 O O . LEU A 1 107 ? 11.562 1.323 -1.910 1.00 66.81 107 LEU A O 1
ATOM 880 N N . LEU A 1 108 ? 11.343 2.077 -4.019 1.00 69.88 108 LEU A N 1
ATOM 881 C CA . LEU A 1 108 ? 9.952 2.495 -3.875 1.00 69.88 108 LEU A CA 1
ATOM 882 C C . LEU A 1 108 ? 9.028 1.313 -3.592 1.00 69.88 108 LEU A C 1
ATOM 884 O O . LEU A 1 108 ? 8.217 1.368 -2.671 1.00 69.88 108 LEU A O 1
ATOM 888 N N . TYR A 1 109 ? 9.166 0.234 -4.361 1.00 68.00 109 TYR A N 1
ATOM 889 C CA . TYR A 1 109 ? 8.361 -0.969 -4.173 1.00 68.00 109 TYR A CA 1
ATOM 890 C C . TYR A 1 109 ? 8.662 -1.659 -2.837 1.00 68.00 109 TYR A C 1
ATOM 892 O O . TYR A 1 109 ? 7.721 -2.089 -2.177 1.00 68.00 109 TYR A O 1
ATOM 900 N N . ILE A 1 110 ? 9.927 -1.711 -2.388 1.00 70.94 110 ILE A N 1
ATOM 901 C CA . ILE A 1 110 ? 10.290 -2.171 -1.031 1.00 70.94 110 ILE A CA 1
ATOM 902 C C . ILE A 1 110 ? 9.521 -1.367 0.020 1.00 70.94 110 ILE A C 1
ATOM 904 O O . ILE A 1 110 ? 8.870 -1.935 0.899 1.00 70.94 110 ILE A O 1
ATOM 908 N N . TYR A 1 111 ? 9.577 -0.040 -0.082 1.00 73.88 111 TYR A N 1
ATOM 909 C CA . TYR A 1 111 ? 8.922 0.854 0.863 1.00 73.88 111 TYR A CA 1
ATOM 910 C C . TYR A 1 111 ? 7.397 0.676 0.876 1.00 73.88 111 TYR A C 1
ATOM 912 O O . TYR A 1 111 ? 6.790 0.545 1.941 1.00 73.88 111 TYR A O 1
ATOM 920 N N . LEU A 1 112 ? 6.779 0.598 -0.304 1.00 74.69 112 LEU A N 1
ATOM 921 C CA . LEU A 1 112 ? 5.341 0.383 -0.444 1.00 74.69 112 LEU A CA 1
ATOM 922 C C . LEU A 1 112 ? 4.924 -0.988 0.108 1.00 74.69 112 LEU A C 1
ATOM 924 O O . LEU A 1 112 ? 3.924 -1.062 0.819 1.00 74.69 112 LEU A O 1
ATOM 928 N N . SER A 1 113 ? 5.698 -2.055 -0.116 1.00 71.50 113 SER A N 1
ATOM 929 C CA . SER A 1 113 ? 5.451 -3.372 0.494 1.00 71.50 113 SER 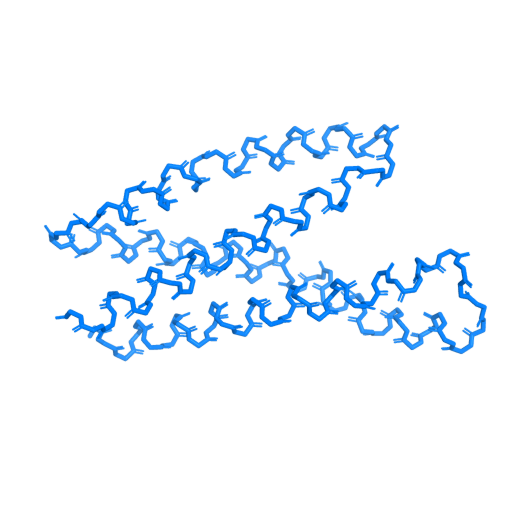A CA 1
ATOM 930 C C . SER A 1 113 ? 5.456 -3.310 2.024 1.00 71.50 113 SER A C 1
ATOM 932 O O . SER A 1 113 ? 4.555 -3.861 2.660 1.00 71.50 113 SER A O 1
ATOM 934 N N . ILE A 1 114 ? 6.416 -2.594 2.624 1.00 77.12 114 ILE A N 1
ATOM 935 C CA . ILE A 1 114 ? 6.476 -2.394 4.081 1.00 77.12 114 ILE A CA 1
ATOM 936 C C . ILE A 1 114 ? 5.225 -1.655 4.571 1.00 77.12 114 ILE A C 1
ATOM 938 O O . ILE A 1 114 ? 4.602 -2.089 5.544 1.00 77.12 114 ILE A O 1
ATOM 942 N N . LEU A 1 115 ? 4.813 -0.581 3.888 1.00 78.56 115 LEU A N 1
ATOM 943 C CA . LEU A 1 115 ? 3.612 0.169 4.267 1.00 78.56 115 LEU A CA 1
ATOM 944 C C . LEU A 1 115 ? 2.351 -0.704 4.181 1.00 78.56 115 LEU A C 1
ATOM 946 O O . LEU A 1 115 ? 1.541 -0.706 5.104 1.00 78.56 115 LEU A O 1
ATOM 950 N N . THR A 1 116 ? 2.223 -1.506 3.123 1.00 76.56 116 THR A N 1
ATOM 951 C CA . THR A 1 116 ? 1.071 -2.401 2.907 1.00 76.56 116 THR A CA 1
ATOM 952 C C . THR A 1 116 ? 1.004 -3.517 3.959 1.00 76.56 116 THR A C 1
ATOM 954 O O . THR A 1 116 ? -0.075 -3.882 4.437 1.00 76.56 116 THR A O 1
ATOM 957 N N . MET A 1 117 ? 2.160 -4.038 4.384 1.00 79.69 117 MET A N 1
ATOM 958 C CA . MET A 1 117 ? 2.244 -5.008 5.479 1.00 79.69 117 MET A CA 1
ATOM 959 C C . MET A 1 117 ? 1.789 -4.388 6.807 1.00 79.69 117 MET A C 1
ATOM 961 O O . MET A 1 117 ? 1.012 -4.995 7.546 1.00 79.69 117 MET A O 1
ATOM 965 N N . LEU A 1 118 ? 2.224 -3.158 7.097 1.00 79.56 118 LEU A N 1
ATOM 966 C CA . LEU A 1 118 ? 1.826 -2.431 8.304 1.00 79.56 118 LEU A CA 1
ATOM 967 C C . LEU A 1 118 ? 0.333 -2.091 8.307 1.00 79.56 118 LEU A C 1
ATOM 969 O O . LEU A 1 118 ? -0.315 -2.279 9.333 1.00 79.56 118 LEU A O 1
ATOM 973 N N . MET A 1 119 ? -0.224 -1.680 7.165 1.00 78.06 119 MET A N 1
ATOM 974 C CA . MET A 1 119 ? -1.669 -1.508 6.963 1.00 78.06 119 MET A CA 1
ATOM 975 C C . MET A 1 119 ? -2.436 -2.781 7.316 1.00 78.06 119 MET A C 1
ATOM 977 O O . MET A 1 119 ? -3.344 -2.767 8.141 1.00 78.06 119 MET A O 1
ATOM 981 N N . THR A 1 120 ? -2.012 -3.919 6.767 1.00 79.50 120 THR A N 1
ATOM 982 C CA . THR A 1 120 ? -2.631 -5.221 7.048 1.00 79.50 120 THR A CA 1
ATOM 983 C C . THR A 1 120 ? -2.561 -5.567 8.540 1.00 79.50 120 THR A C 1
ATOM 985 O O . THR A 1 120 ? -3.551 -6.009 9.128 1.00 79.50 120 THR A O 1
ATOM 988 N N . LEU A 1 121 ? -1.419 -5.313 9.184 1.00 80.69 121 LEU A N 1
ATOM 989 C CA . LEU A 1 121 ? -1.215 -5.583 10.606 1.00 80.69 121 LEU A CA 1
ATOM 990 C C . LEU A 1 121 ? -2.092 -4.692 11.501 1.00 80.69 121 LEU A C 1
ATOM 992 O O . LEU A 1 121 ? -2.751 -5.192 12.414 1.00 80.69 121 LEU A O 1
ATOM 996 N N . VAL A 1 122 ? -2.141 -3.388 11.220 1.00 78.69 122 VAL A N 1
ATOM 997 C CA . VAL A 1 122 ? -3.018 -2.424 11.902 1.00 78.69 122 VAL A CA 1
ATOM 998 C C . VAL A 1 122 ? -4.480 -2.815 11.708 1.00 78.69 122 VAL A C 1
ATOM 1000 O O . VAL A 1 122 ? -5.256 -2.840 12.668 1.00 78.69 122 VAL A O 1
ATOM 1003 N N . SER A 1 123 ? -4.858 -3.194 10.485 1.00 76.38 123 SER A N 1
ATOM 1004 C CA . SER A 1 123 ? -6.191 -3.701 10.186 1.00 76.38 123 SER A CA 1
ATOM 1005 C C . SER A 1 123 ? -6.566 -4.919 11.018 1.00 76.38 123 SER A C 1
ATOM 1007 O O . SER A 1 123 ? -7.659 -4.963 11.584 1.00 76.38 123 SER A O 1
ATOM 1009 N N . TYR A 1 124 ? -5.650 -5.874 11.143 1.00 81.38 124 TYR A N 1
ATOM 1010 C CA . TYR A 1 124 ? -5.852 -7.106 11.895 1.00 81.38 124 TYR A CA 1
ATOM 1011 C C . TYR A 1 124 ? -5.957 -6.872 13.407 1.00 81.38 124 TYR A C 1
ATOM 1013 O O . TYR A 1 124 ? -6.875 -7.384 14.050 1.00 81.38 124 TYR A O 1
ATOM 1021 N N . ILE A 1 125 ? -5.046 -6.077 13.980 1.00 77.69 125 ILE A N 1
ATOM 1022 C CA . ILE A 1 125 ? -5.049 -5.752 15.416 1.00 77.69 125 ILE A CA 1
ATOM 1023 C C . ILE A 1 125 ? -6.357 -5.058 15.796 1.00 77.69 125 ILE A C 1
ATOM 1025 O O . ILE A 1 125 ? -6.966 -5.402 16.808 1.00 77.69 125 ILE A O 1
ATOM 1029 N N . ASN A 1 126 ? -6.812 -4.119 14.968 1.00 73.44 126 ASN A N 1
ATOM 1030 C CA . ASN A 1 126 ? -8.036 -3.366 15.222 1.00 73.44 126 ASN A CA 1
ATOM 1031 C C . ASN A 1 126 ? -9.322 -4.158 14.947 1.00 73.44 126 ASN A C 1
ATOM 1033 O O . ASN A 1 126 ? -10.376 -3.734 15.399 1.00 73.44 126 ASN A O 1
ATOM 1037 N N . LEU A 1 127 ? -9.260 -5.293 14.242 1.00 75.19 127 LEU A N 1
ATOM 1038 C CA . LEU A 1 127 ? -10.389 -6.223 14.111 1.00 75.19 127 LEU A CA 1
ATOM 1039 C C . LEU A 1 127 ? -10.581 -7.086 15.374 1.00 75.19 127 LEU A C 1
ATOM 1041 O O . LEU A 1 127 ? -11.687 -7.547 15.643 1.00 75.19 127 LEU A O 1
ATOM 1045 N N . LYS A 1 128 ? -9.496 -7.349 16.116 1.00 65.94 128 LYS A N 1
ATOM 1046 C CA . LYS A 1 128 ? -9.510 -8.174 17.337 1.00 65.94 128 LYS A CA 1
ATOM 1047 C C . LYS A 1 128 ? -9.978 -7.436 18.592 1.00 65.94 128 LYS A C 1
ATOM 1049 O O . LYS A 1 128 ? -10.281 -8.101 19.579 1.00 65.94 128 LYS A O 1
ATOM 1054 N N . LYS A 1 129 ? -9.958 -6.105 18.573 1.00 65.44 129 LYS A N 1
ATOM 1055 C CA . LYS A 1 129 ? -10.431 -5.245 19.664 1.00 65.44 129 LYS A CA 1
ATOM 1056 C C . LYS A 1 129 ? -11.913 -4.942 19.493 1.00 65.44 129 LYS A C 1
ATOM 1058 O O . LYS A 1 129 ? -12.591 -4.848 20.534 1.00 65.44 129 LYS A O 1
#